Protein AF-A0A4U7D7W7-F1 (afdb_monomer_lite)

pLDDT: mean 90.46, std 11.44, range [44.28, 98.56]

Foldseek 3Di:
DPDQDWDALVVVCVVVVHDSVVSVVVQVVCVVVVQWDWDQDPPRGITIGGHPVNVLVVLLVVCVVPAPLVRLVVVLVVLVVVQVVLCVVQVHNALVVSVVVQVVVVVVPPPDDDPPDDVVSNVVNVVSVVVSVSSVSSSVVVVVVVVVVVVVVVVVVPDDD

Radius of gyration: 22.68 Å; chains: 1; bounding box: 60×37×59 Å

Structure (mmCIF, N/CA/C/O backbone):
data_AF-A0A4U7D7W7-F1
#
_entry.id   AF-A0A4U7D7W7-F1
#
loop_
_atom_site.group_PDB
_atom_site.id
_atom_site.type_symbol
_atom_site.label_atom_id
_atom_site.label_alt_id
_atom_site.label_comp_id
_atom_site.label_asym_id
_atom_site.label_entity_id
_atom_site.label_seq_id
_atom_site.pdbx_PDB_ins_code
_atom_site.Cartn_x
_atom_site.Cartn_y
_atom_site.Cartn_z
_atom_site.occupancy
_atom_site.B_iso_or_equiv
_atom_site.auth_seq_id
_atom_site.auth_comp_id
_atom_site.auth_asym_id
_atom_site.auth_atom_id
_atom_site.pdbx_PDB_model_num
ATOM 1 N N . SER A 1 1 ? 10.732 -2.188 6.206 1.00 44.28 1 SER A N 1
ATOM 2 C CA . SER A 1 1 ? 9.883 -1.529 5.197 1.00 44.28 1 SER A CA 1
ATOM 3 C C . SER A 1 1 ? 10.463 -1.786 3.823 1.00 44.28 1 SER A C 1
ATOM 5 O O . SER A 1 1 ? 11.626 -1.459 3.620 1.00 44.28 1 SER A O 1
ATOM 7 N N . HIS A 1 2 ? 9.714 -2.398 2.905 1.00 55.62 2 HIS A N 1
ATOM 8 C CA . HIS A 1 2 ? 10.127 -2.442 1.501 1.00 55.62 2 HIS A CA 1
ATOM 9 C C . HIS A 1 2 ? 9.885 -1.055 0.913 1.00 55.62 2 HIS A C 1
ATOM 11 O O . HIS A 1 2 ? 8.748 -0.672 0.654 1.00 55.62 2 HIS A O 1
ATOM 17 N N . THR A 1 3 ? 10.940 -0.255 0.796 1.00 58.56 3 THR A N 1
ATOM 18 C CA . THR A 1 3 ? 10.837 1.035 0.120 1.00 58.56 3 THR A CA 1
ATOM 19 C C . THR A 1 3 ? 10.814 0.757 -1.380 1.00 58.56 3 THR A C 1
ATOM 21 O O . THR A 1 3 ? 11.835 0.369 -1.945 1.00 58.56 3 THR A O 1
ATOM 24 N N . TYR A 1 4 ? 9.664 0.945 -2.035 1.00 84.12 4 TYR A N 1
ATOM 25 C CA . TYR A 1 4 ? 9.508 0.834 -3.495 1.00 84.12 4 TYR A CA 1
ATOM 26 C C . TYR A 1 4 ? 10.104 2.053 -4.222 1.00 84.12 4 TYR A C 1
ATOM 28 O O . TYR A 1 4 ? 9.483 2.665 -5.092 1.00 84.12 4 TYR A O 1
ATOM 36 N N . SER A 1 5 ? 11.317 2.443 -3.826 1.00 90.31 5 SER A N 1
ATOM 37 C CA . SER A 1 5 ? 12.059 3.521 -4.469 1.00 90.31 5 SER A CA 1
ATOM 38 C C . SER A 1 5 ? 12.432 3.118 -5.896 1.00 90.31 5 SER A C 1
ATOM 40 O O . SER A 1 5 ? 12.831 1.973 -6.111 1.00 90.31 5 SER A O 1
ATOM 42 N N . PRO A 1 6 ? 12.370 4.042 -6.871 1.00 94.75 6 PRO A N 1
ATOM 43 C CA . PRO A 1 6 ? 12.787 3.754 -8.237 1.00 94.75 6 PRO A CA 1
ATOM 44 C C . PRO A 1 6 ? 14.250 3.305 -8.325 1.0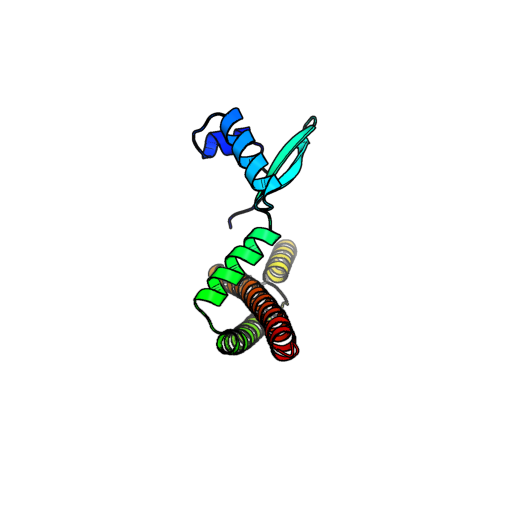0 94.75 6 PRO A C 1
ATOM 46 O O . PRO A 1 6 ? 15.151 4.003 -7.849 1.00 94.75 6 PRO A O 1
ATOM 49 N N . LEU A 1 7 ? 14.504 2.189 -9.004 1.00 95.19 7 LEU A N 1
ATOM 50 C CA . LEU A 1 7 ? 15.831 1.614 -9.244 1.00 95.19 7 LEU A CA 1
ATOM 51 C C . LEU A 1 7 ? 16.167 1.607 -10.737 1.00 95.19 7 LEU A C 1
ATOM 53 O O . LEU A 1 7 ? 15.276 1.553 -11.581 1.00 95.19 7 LEU A O 1
ATOM 57 N N . SER A 1 8 ? 17.453 1.652 -11.083 1.00 95.94 8 SER A N 1
ATOM 58 C CA . SER A 1 8 ? 17.872 1.434 -12.470 1.00 95.94 8 SER A CA 1
ATOM 59 C C . SER A 1 8 ? 17.739 -0.045 -12.848 1.00 95.94 8 SER A C 1
ATOM 61 O O . SER A 1 8 ? 17.760 -0.929 -11.987 1.00 95.94 8 SER A O 1
ATOM 63 N N . ALA A 1 9 ? 17.651 -0.325 -14.151 1.00 96.25 9 ALA A N 1
ATOM 64 C CA . ALA A 1 9 ? 17.668 -1.701 -14.645 1.00 96.25 9 ALA A CA 1
ATOM 65 C C . ALA A 1 9 ? 18.954 -2.444 -14.244 1.00 96.25 9 ALA A C 1
ATOM 67 O O . ALA A 1 9 ? 18.894 -3.641 -13.990 1.00 96.25 9 ALA A O 1
ATOM 68 N N . ASP A 1 10 ? 20.091 -1.747 -14.158 1.00 96.19 10 ASP A N 1
ATOM 69 C CA . ASP A 1 10 ? 21.375 -2.321 -13.747 1.00 96.19 10 ASP A CA 1
ATOM 70 C C . ASP A 1 10 ? 21.344 -2.770 -12.279 1.00 96.19 10 ASP A C 1
ATOM 72 O O . ASP A 1 10 ? 21.643 -3.923 -11.989 1.00 96.19 10 ASP A O 1
ATOM 76 N N . THR A 1 11 ? 20.846 -1.929 -11.364 1.00 95.81 11 THR A N 1
ATOM 77 C CA . THR A 1 11 ? 20.693 -2.312 -9.950 1.00 95.81 11 THR A CA 1
ATOM 78 C C . THR A 1 11 ? 19.733 -3.490 -9.775 1.00 95.81 11 THR A C 1
ATOM 80 O O . THR A 1 11 ? 19.984 -4.390 -8.976 1.00 95.81 11 THR A O 1
ATOM 83 N N . VAL A 1 12 ? 18.623 -3.512 -10.523 1.00 95.75 12 VAL A N 1
ATOM 84 C CA . VAL A 1 12 ? 17.694 -4.653 -10.500 1.00 95.75 12 VAL A CA 1
ATOM 85 C C . VAL A 1 12 ? 18.364 -5.912 -11.053 1.00 95.75 12 VAL A C 1
ATOM 87 O O . VAL A 1 12 ? 18.171 -6.992 -10.497 1.00 95.75 12 VAL A O 1
ATOM 90 N N . ALA A 1 13 ? 19.167 -5.787 -12.110 1.00 97.31 13 ALA A N 1
ATOM 91 C CA . ALA A 1 13 ? 19.890 -6.903 -12.707 1.00 97.31 13 ALA A CA 1
ATOM 92 C C . ALA A 1 13 ? 20.899 -7.523 -11.737 1.00 97.31 13 ALA A C 1
ATOM 94 O O . ALA A 1 13 ? 20.922 -8.746 -11.598 1.00 97.31 13 ALA A O 1
ATOM 95 N N . ASP A 1 14 ? 21.656 -6.690 -11.021 1.00 97.50 14 ASP A N 1
ATOM 96 C CA . ASP A 1 14 ? 22.606 -7.130 -9.999 1.00 97.50 14 ASP A CA 1
ATOM 97 C C . ASP A 1 14 ? 21.892 -7.899 -8.878 1.00 97.50 14 ASP A C 1
ATOM 99 O O . ASP A 1 14 ? 22.276 -9.024 -8.545 1.00 97.50 14 ASP A O 1
ATOM 103 N N . ASN A 1 15 ? 20.792 -7.344 -8.354 1.00 94.75 15 ASN A N 1
ATOM 104 C CA . ASN A 1 15 ? 19.985 -7.983 -7.310 1.00 94.75 15 ASN A CA 1
ATOM 105 C C . ASN A 1 15 ? 19.392 -9.323 -7.770 1.00 94.75 15 ASN A C 1
ATOM 107 O O . ASN A 1 15 ? 19.389 -10.299 -7.020 1.00 94.75 15 ASN A O 1
ATOM 111 N N . ALA A 1 16 ? 18.915 -9.382 -9.014 1.00 95.19 16 ALA A N 1
ATOM 112 C CA . ALA A 1 16 ? 18.337 -10.581 -9.613 1.00 95.19 16 ALA A CA 1
ATOM 113 C C . ALA A 1 16 ? 19.387 -11.545 -10.200 1.00 95.19 16 ALA A C 1
ATOM 115 O O . ALA A 1 16 ? 19.012 -12.570 -10.768 1.00 95.19 16 ALA A O 1
ATOM 116 N N . ARG A 1 17 ? 20.689 -11.233 -10.086 1.00 97.31 17 ARG A N 1
ATOM 117 C CA . ARG A 1 17 ? 21.807 -11.996 -10.672 1.00 97.31 17 ARG A CA 1
ATOM 118 C C . ARG A 1 17 ? 21.592 -12.323 -12.156 1.00 97.31 17 ARG A C 1
ATOM 120 O O . ARG A 1 17 ? 21.801 -13.453 -12.595 1.00 97.31 17 ARG A O 1
ATOM 127 N N . THR A 1 18 ? 21.168 -11.327 -12.930 1.00 97.56 18 THR A N 1
ATOM 128 C CA . THR A 1 18 ? 20.923 -11.441 -14.375 1.00 97.56 18 THR A CA 1
ATOM 129 C C . THR A 1 18 ? 21.639 -10.338 -15.153 1.00 97.56 18 THR A C 1
ATOM 131 O O . THR A 1 18 ? 22.209 -9.417 -14.580 1.00 97.56 18 THR A O 1
ATOM 134 N N . ALA A 1 19 ? 21.629 -10.419 -16.483 1.00 97.75 19 ALA A N 1
ATOM 135 C CA . ALA A 1 19 ? 22.217 -9.385 -17.328 1.00 97.75 19 ALA A CA 1
ATOM 136 C C . ALA A 1 19 ? 21.321 -8.126 -17.379 1.00 97.75 19 ALA A C 1
ATOM 138 O O . ALA A 1 19 ? 20.101 -8.262 -17.530 1.00 97.75 19 ALA A O 1
ATOM 139 N N . PRO A 1 20 ? 21.883 -6.898 -17.400 1.00 96.31 20 PRO A N 1
ATOM 140 C CA . PRO A 1 20 ? 21.099 -5.660 -17.485 1.00 96.31 20 PRO A CA 1
ATOM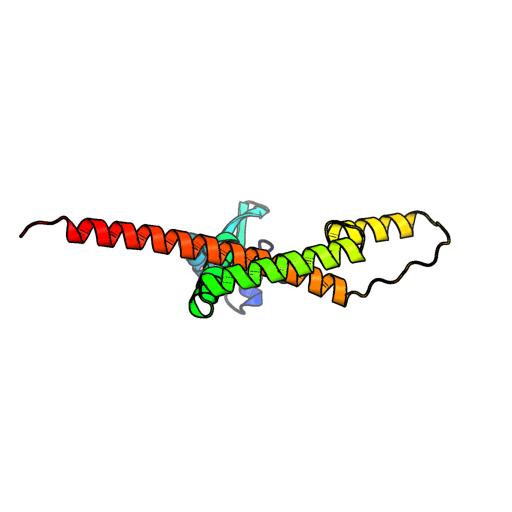 141 C C . PRO A 1 20 ? 20.142 -5.578 -18.677 1.00 96.31 20 PRO A C 1
ATOM 143 O O . PRO A 1 20 ? 19.053 -5.010 -18.586 1.00 96.31 20 PRO A O 1
ATOM 146 N N . LYS A 1 21 ? 20.519 -6.174 -19.814 1.00 97.31 21 LYS A N 1
ATOM 147 C CA . LYS A 1 21 ? 19.646 -6.270 -20.993 1.00 97.31 21 LYS A CA 1
ATOM 148 C C . LYS A 1 21 ? 18.399 -7.114 -20.707 1.00 97.31 21 LYS A C 1
ATOM 150 O O . LYS A 1 21 ? 17.306 -6.734 -21.118 1.00 97.31 21 LYS A O 1
ATOM 155 N N . THR A 1 22 ? 18.564 -8.228 -19.997 1.00 98.00 22 THR A N 1
ATOM 156 C CA . THR A 1 22 ? 17.471 -9.124 -19.604 1.00 98.00 22 THR A CA 1
ATOM 157 C C . THR A 1 22 ? 16.557 -8.441 -18.595 1.00 98.00 22 THR A C 1
ATOM 159 O O . THR A 1 22 ? 15.351 -8.393 -18.821 1.00 98.00 22 THR A O 1
ATOM 162 N N . ALA A 1 23 ? 17.119 -7.824 -17.550 1.00 97.69 23 ALA A N 1
ATOM 163 C CA . ALA A 1 23 ? 16.338 -7.070 -16.570 1.00 97.69 23 ALA A CA 1
ATOM 164 C C . ALA A 1 23 ? 15.507 -5.964 -17.234 1.00 97.69 23 ALA A C 1
ATOM 166 O O . ALA A 1 23 ? 14.303 -5.896 -17.020 1.00 97.69 23 ALA A O 1
ATOM 167 N N . ARG A 1 24 ? 16.114 -5.152 -18.112 1.00 97.00 24 ARG A N 1
ATOM 168 C CA . ARG A 1 24 ? 15.408 -4.084 -18.840 1.00 97.00 24 ARG A CA 1
ATOM 169 C C . ARG A 1 24 ? 14.259 -4.615 -19.695 1.00 97.00 24 ARG A C 1
ATOM 171 O O . ARG A 1 24 ? 13.200 -4.002 -19.710 1.00 97.00 24 ARG A O 1
ATOM 178 N N . LYS A 1 25 ? 14.448 -5.753 -20.376 1.00 98.19 25 LYS A N 1
ATOM 179 C CA . LYS A 1 25 ? 13.378 -6.393 -21.156 1.00 98.19 25 LYS A CA 1
ATOM 180 C C . LYS A 1 25 ? 12.179 -6.730 -20.263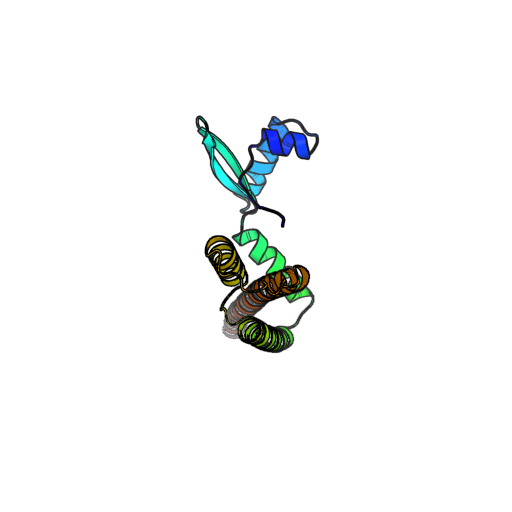 1.00 98.19 25 LYS A C 1
ATOM 182 O O . LYS A 1 25 ? 11.071 -6.326 -20.581 1.00 98.19 25 LYS A O 1
ATOM 187 N N . HIS A 1 26 ? 12.407 -7.426 -19.149 1.00 98.31 26 HIS A N 1
ATOM 188 C CA . HIS A 1 26 ? 11.328 -7.817 -18.236 1.00 98.31 26 HIS A CA 1
ATOM 189 C C . HIS A 1 26 ? 10.676 -6.621 -17.543 1.00 98.31 26 HIS A C 1
ATOM 191 O O . HIS A 1 26 ? 9.459 -6.576 -17.431 1.00 98.31 26 HIS A O 1
ATOM 197 N N . LEU A 1 27 ? 11.467 -5.638 -17.115 1.00 97.81 27 LEU A N 1
ATOM 198 C CA . LEU A 1 27 ? 10.954 -4.423 -16.490 1.00 97.81 27 LEU A CA 1
ATOM 199 C C . LEU A 1 27 ? 10.099 -3.589 -17.451 1.00 97.81 27 LEU A C 1
ATOM 201 O O . LEU A 1 27 ? 9.114 -3.013 -17.011 1.00 97.81 27 LEU A O 1
ATOM 205 N N . SER A 1 28 ? 10.446 -3.547 -18.744 1.00 97.00 28 SER A N 1
ATOM 206 C CA . SER A 1 28 ? 9.605 -2.915 -19.768 1.00 97.00 28 SER A CA 1
ATOM 207 C C . SER A 1 28 ? 8.274 -3.643 -19.906 1.00 97.00 28 SER A C 1
ATOM 209 O O . SER A 1 28 ? 7.242 -2.998 -19.846 1.00 97.00 28 SER A O 1
ATOM 211 N N . THR A 1 29 ? 8.286 -4.976 -20.006 1.00 98.19 29 THR A N 1
ATOM 212 C CA . THR A 1 29 ? 7.050 -5.770 -20.087 1.00 98.19 29 THR A CA 1
ATOM 213 C C . THR A 1 29 ? 6.162 -5.562 -18.861 1.00 98.19 29 THR A C 1
ATOM 215 O O . THR A 1 29 ? 4.981 -5.285 -19.007 1.00 98.19 29 THR A O 1
ATOM 218 N N . LEU A 1 30 ? 6.735 -5.595 -17.654 1.00 97.69 30 LEU A N 1
ATOM 219 C CA . LEU A 1 30 ? 5.991 -5.313 -16.424 1.00 97.69 30 LEU A CA 1
ATOM 220 C C . LEU A 1 30 ? 5.452 -3.879 -16.375 1.00 97.69 30 LEU A C 1
ATOM 222 O O . LEU A 1 30 ? 4.440 -3.637 -15.726 1.00 97.69 30 LEU A O 1
ATOM 226 N N . ALA A 1 31 ? 6.133 -2.925 -17.013 1.00 97.81 31 ALA A N 1
ATOM 227 C CA . ALA A 1 31 ? 5.644 -1.558 -17.106 1.00 97.81 31 ALA A CA 1
ATOM 228 C C . ALA A 1 31 ? 4.490 -1.427 -18.103 1.00 97.81 31 ALA A C 1
ATOM 230 O O . ALA A 1 31 ? 3.498 -0.774 -17.795 1.00 97.81 31 ALA A O 1
ATOM 231 N N . ASP A 1 32 ? 4.591 -2.101 -19.248 1.00 97.75 32 ASP A N 1
ATOM 232 C CA . ASP A 1 32 ? 3.525 -2.171 -20.249 1.00 97.75 32 ASP A CA 1
ATOM 233 C C . ASP A 1 32 ? 2.260 -2.837 -19.674 1.00 97.75 32 ASP A C 1
ATOM 235 O O . ASP A 1 32 ? 1.143 -2.438 -19.990 1.00 97.75 32 ASP A O 1
ATOM 239 N N . GLU A 1 33 ? 2.434 -3.819 -18.786 1.00 97.38 33 GLU A N 1
ATOM 240 C CA . GLU A 1 33 ? 1.359 -4.510 -18.063 1.00 97.38 33 GLU A CA 1
ATOM 241 C C . GLU A 1 33 ? 0.864 -3.752 -16.810 1.00 97.38 33 GLU A C 1
ATOM 243 O O . GLU A 1 33 ? -0.079 -4.193 -16.158 1.00 97.38 33 GLU A O 1
ATOM 248 N N . GLY A 1 34 ? 1.479 -2.621 -16.445 1.00 97.06 34 GLY A N 1
ATOM 249 C CA . GLY A 1 34 ? 1.061 -1.782 -15.311 1.00 97.06 34 GLY A CA 1
ATOM 250 C C . GLY A 1 34 ? 1.556 -2.222 -13.923 1.00 97.06 34 GLY A C 1
ATOM 251 O O . GLY A 1 34 ? 1.307 -1.532 -12.933 1.00 97.06 34 GLY A O 1
ATOM 252 N N . PHE A 1 35 ? 2.317 -3.315 -13.817 1.00 96.88 35 PHE A N 1
ATOM 253 C CA . PHE A 1 35 ? 2.928 -3.781 -12.559 1.00 96.88 35 PHE A CA 1
ATOM 254 C C . PHE A 1 35 ? 4.114 -2.918 -12.104 1.00 96.88 35 PHE A C 1
ATOM 256 O O . PHE A 1 35 ? 4.506 -2.923 -10.929 1.00 96.88 35 PHE A O 1
ATOM 263 N N . VAL A 1 36 ? 4.723 -2.183 -13.033 1.00 97.44 36 VAL A N 1
ATOM 264 C CA . VAL A 1 36 ? 5.884 -1.322 -12.799 1.00 97.44 36 VAL A CA 1
ATOM 265 C C . VAL A 1 36 ? 5.622 0.069 -13.365 1.00 97.44 36 VAL A C 1
ATOM 267 O O . VAL A 1 36 ? 5.179 0.232 -14.490 1.00 97.44 36 VAL A O 1
ATOM 270 N N . GLU A 1 37 ? 5.956 1.100 -12.602 1.00 96.94 37 GLU A N 1
ATOM 271 C CA . GLU A 1 37 ? 5.990 2.468 -13.107 1.00 96.94 37 GLU A CA 1
ATOM 272 C C . GLU A 1 37 ? 7.409 2.843 -13.517 1.00 96.94 37 GLU A C 1
ATOM 274 O O . GLU A 1 37 ? 8.393 2.457 -12.868 1.00 96.94 37 GLU A O 1
ATOM 279 N N . THR A 1 38 ? 7.509 3.655 -14.567 1.00 96.75 38 THR A N 1
ATOM 280 C CA . THR A 1 38 ? 8.779 4.215 -15.022 1.00 96.75 38 THR A CA 1
ATOM 281 C C . THR A 1 38 ? 8.881 5.692 -14.675 1.00 96.75 38 THR A C 1
ATOM 283 O O . THR A 1 38 ? 7.918 6.448 -14.783 1.00 96.75 38 THR A O 1
ATOM 286 N N . THR A 1 39 ? 10.068 6.119 -14.256 1.00 95.38 39 THR A N 1
ATOM 287 C CA . THR A 1 39 ? 10.387 7.535 -14.062 1.00 95.38 39 THR A CA 1
ATOM 288 C C . THR A 1 39 ? 11.718 7.884 -14.725 1.00 95.38 39 THR A C 1
ATOM 290 O O . THR A 1 39 ? 12.602 7.024 -14.832 1.00 95.38 39 THR A O 1
ATOM 293 N N . PRO A 1 40 ? 11.901 9.136 -15.182 1.00 93.94 40 PRO A N 1
ATOM 294 C CA . PRO A 1 40 ? 13.195 9.595 -15.664 1.00 93.94 40 PRO A CA 1
ATOM 295 C C . PRO A 1 40 ? 14.239 9.553 -14.543 1.00 93.94 40 PRO A C 1
ATOM 297 O O . PRO A 1 40 ? 14.005 10.006 -13.423 1.00 93.94 40 PRO A O 1
ATOM 300 N N . GLY A 1 41 ? 15.401 9.002 -14.858 1.00 88.75 41 GLY A N 1
ATOM 301 C CA . GLY A 1 41 ? 16.603 8.991 -14.042 1.00 88.75 41 GLY A CA 1
ATOM 302 C C . GLY A 1 41 ? 17.659 9.957 -14.567 1.00 88.75 41 GLY A C 1
ATOM 303 O O . GLY A 1 41 ? 17.442 10.730 -15.502 1.00 88.75 41 GLY A O 1
ATOM 304 N N . GLU A 1 42 ? 18.843 9.891 -13.962 1.00 87.12 42 GLU A N 1
ATOM 305 C CA . GLU A 1 42 ? 19.981 10.712 -14.367 1.00 87.12 42 GLU A CA 1
ATOM 306 C C . GLU A 1 42 ? 20.348 10.462 -15.833 1.00 87.12 42 GLU A C 1
ATOM 308 O O . GLU A 1 42 ? 20.293 9.326 -16.317 1.00 87.12 42 GLU A O 1
ATOM 313 N N . HIS A 1 43 ? 20.723 11.533 -16.537 1.00 87.19 43 HIS A N 1
ATOM 314 C CA . HIS A 1 43 ? 21.151 11.498 -17.939 1.00 87.19 43 HIS A CA 1
ATOM 315 C C . HIS A 1 43 ? 20.139 10.837 -18.900 1.00 87.19 43 HIS A C 1
ATOM 317 O O . HIS A 1 43 ? 20.526 10.288 -19.928 1.00 87.19 43 HIS A O 1
ATOM 323 N N . GLY A 1 44 ? 18.840 10.871 -18.573 1.00 84.69 44 GLY A N 1
ATOM 324 C CA . GLY A 1 44 ? 17.781 10.289 -19.406 1.00 84.69 44 GLY A CA 1
ATOM 325 C C . GLY A 1 44 ? 17.637 8.769 -19.279 1.00 84.69 44 GLY A C 1
ATOM 326 O O . GLY A 1 44 ? 16.922 8.157 -20.069 1.00 84.69 44 GLY A O 1
ATOM 327 N N . SER A 1 45 ? 18.298 8.147 -18.297 1.00 90.75 45 SER A N 1
ATOM 328 C CA . SER A 1 45 ? 18.083 6.732 -17.976 1.00 90.75 45 SER A CA 1
ATOM 329 C C . SER A 1 45 ? 16.662 6.488 -17.452 1.00 90.75 45 SER A C 1
ATOM 331 O O . SER A 1 45 ? 16.042 7.380 -16.888 1.00 90.75 45 SER A O 1
ATOM 333 N N . THR A 1 46 ? 16.122 5.280 -17.610 1.00 96.00 46 THR A N 1
ATOM 334 C CA . THR A 1 46 ? 14.822 4.907 -17.025 1.00 96.00 46 THR A CA 1
ATOM 335 C C . THR A 1 46 ? 15.028 4.266 -15.658 1.00 96.00 46 THR A C 1
ATOM 337 O O . THR A 1 46 ? 15.829 3.334 -15.524 1.00 96.00 46 THR A O 1
ATOM 340 N N . ARG A 1 47 ? 14.282 4.730 -14.653 1.00 96.56 47 ARG A N 1
ATOM 341 C CA . ARG A 1 47 ? 14.151 4.066 -13.354 1.00 96.56 47 ARG A CA 1
ATOM 342 C C . ARG A 1 47 ? 12.800 3.374 -13.265 1.00 96.56 47 ARG A C 1
ATOM 344 O O . ARG A 1 47 ? 11.822 3.843 -13.834 1.00 96.56 47 ARG A O 1
ATOM 351 N N . TYR A 1 48 ? 12.767 2.276 -12.532 1.00 96.38 48 TYR A N 1
ATOM 352 C CA . TYR A 1 48 ? 11.626 1.387 -12.402 1.00 96.38 48 TYR A CA 1
ATOM 353 C C . TYR A 1 48 ? 11.271 1.250 -10.929 1.00 96.38 48 TYR A C 1
ATOM 355 O O . TYR A 1 48 ? 12.156 1.030 -10.097 1.00 96.38 48 TYR A O 1
ATOM 363 N N . ARG A 1 49 ? 9.988 1.349 -10.597 1.00 95.94 49 ARG A N 1
ATOM 364 C CA . ARG A 1 49 ? 9.462 0.982 -9.276 1.00 95.94 49 ARG A CA 1
ATOM 365 C C . ARG A 1 49 ? 8.222 0.119 -9.430 1.00 95.94 49 ARG A C 1
ATOM 367 O O . ARG A 1 49 ? 7.518 0.240 -10.423 1.00 95.94 49 ARG A O 1
ATOM 374 N N . ARG A 1 50 ? 7.932 -0.719 -8.436 1.00 96.00 50 ARG A N 1
ATOM 375 C CA . ARG A 1 50 ? 6.644 -1.421 -8.359 1.00 96.00 50 ARG A CA 1
ATOM 376 C C . ARG A 1 50 ? 5.517 -0.380 -8.358 1.00 96.00 50 ARG A C 1
ATOM 378 O O . ARG A 1 50 ? 5.625 0.610 -7.631 1.00 96.00 50 ARG A O 1
ATOM 385 N N . SER A 1 51 ? 4.492 -0.592 -9.176 1.00 95.88 51 SER A N 1
ATOM 386 C CA . SER A 1 51 ? 3.323 0.285 -9.229 1.00 95.88 51 SER A CA 1
ATOM 387 C C . SER A 1 51 ? 2.560 0.206 -7.898 1.00 95.88 51 SER A C 1
ATOM 389 O O . SER A 1 51 ? 2.184 -0.896 -7.483 1.00 95.88 51 SER A O 1
ATOM 391 N N . PRO A 1 52 ? 2.343 1.334 -7.193 1.00 93.56 52 PRO A N 1
ATOM 392 C CA . PRO A 1 52 ? 1.516 1.349 -5.991 1.00 93.56 52 PRO A CA 1
ATOM 393 C C . PRO A 1 52 ? 0.078 0.915 -6.279 1.00 93.56 52 PRO A C 1
ATOM 395 O O . PRO A 1 52 ? -0.511 0.215 -5.463 1.00 93.56 52 PRO A O 1
ATOM 398 N N . GLU A 1 53 ? -0.462 1.290 -7.440 1.00 95.00 53 GLU A N 1
ATOM 399 C CA . GLU A 1 53 ? -1.805 0.899 -7.872 1.00 95.00 53 GLU A CA 1
ATOM 400 C C . GLU A 1 53 ? -1.904 -0.619 -8.049 1.00 95.00 53 GLU A C 1
ATOM 402 O O . GLU A 1 53 ? -2.767 -1.253 -7.448 1.00 95.00 53 GLU A O 1
ATOM 407 N N . SER A 1 54 ? -0.958 -1.217 -8.777 1.00 95.31 54 SER A N 1
ATOM 408 C CA . SER A 1 54 ? -0.898 -2.670 -8.962 1.00 95.31 54 SER A CA 1
ATOM 409 C C . SER A 1 54 ? -0.790 -3.416 -7.630 1.00 95.31 54 SER A C 1
ATOM 411 O O . SER A 1 54 ? -1.504 -4.391 -7.425 1.00 95.31 54 SER A O 1
ATOM 413 N N . LEU A 1 55 ? 0.036 -2.938 -6.692 1.00 93.69 55 LEU A N 1
ATOM 414 C CA . LEU A 1 55 ? 0.145 -3.546 -5.362 1.00 93.69 55 LEU A CA 1
ATOM 415 C C . LEU A 1 55 ? -1.165 -3.493 -4.576 1.00 93.69 55 LEU A C 1
ATOM 417 O O . LEU A 1 55 ? -1.481 -4.438 -3.858 1.00 93.69 55 LEU A O 1
ATOM 421 N N . VAL A 1 56 ? -1.900 -2.382 -4.667 1.00 95.56 56 VAL A N 1
ATOM 422 C CA . VAL A 1 56 ? -3.203 -2.250 -4.008 1.00 95.56 56 VAL A CA 1
ATOM 423 C C . VAL A 1 56 ? -4.203 -3.226 -4.610 1.00 95.56 56 VAL A C 1
ATOM 425 O O . VAL A 1 56 ? -4.891 -3.894 -3.846 1.00 95.56 56 VAL A O 1
ATOM 428 N N . MET A 1 57 ? -4.239 -3.356 -5.938 1.00 95.94 57 MET A N 1
ATOM 429 C CA . MET A 1 57 ? -5.112 -4.315 -6.617 1.00 95.94 57 MET A CA 1
ATOM 430 C C . MET A 1 57 ? -4.768 -5.761 -6.239 1.00 95.94 57 MET A C 1
ATOM 432 O O . MET A 1 57 ? -5.647 -6.491 -5.800 1.00 95.94 57 MET A O 1
ATOM 436 N N . GLU A 1 58 ? -3.490 -6.152 -6.309 1.00 95.81 58 GLU A N 1
ATOM 437 C CA . GLU A 1 58 ? -3.030 -7.496 -5.923 1.00 95.81 58 GLU A CA 1
ATOM 438 C C . GLU A 1 58 ? -3.413 -7.838 -4.475 1.00 95.81 58 GLU A C 1
ATOM 440 O O . GLU A 1 58 ? -3.932 -8.917 -4.204 1.00 95.81 58 GLU A O 1
ATOM 445 N N . GLN A 1 59 ? -3.180 -6.914 -3.536 1.00 96.62 59 GLN A N 1
ATOM 446 C CA . GLN A 1 59 ? -3.529 -7.118 -2.128 1.00 96.62 59 GLN A CA 1
ATOM 447 C C . GLN A 1 59 ? -5.039 -7.142 -1.892 1.00 96.62 59 GLN A C 1
ATOM 449 O O . GLN A 1 59 ? -5.512 -7.913 -1.064 1.00 96.62 59 GLN A O 1
ATOM 454 N N . ALA A 1 60 ? -5.803 -6.304 -2.590 1.00 97.06 60 ALA A N 1
ATOM 455 C CA . ALA A 1 60 ? -7.253 -6.301 -2.478 1.00 97.06 60 ALA A CA 1
ATOM 456 C C . ALA A 1 60 ? -7.860 -7.617 -2.975 1.00 97.06 60 ALA A C 1
ATOM 458 O O . ALA A 1 60 ? -8.714 -8.174 -2.289 1.00 97.06 60 ALA A O 1
ATOM 459 N N . SER A 1 61 ? -7.388 -8.131 -4.113 1.00 96.00 61 SER A N 1
ATOM 460 C CA . SER A 1 61 ? -7.803 -9.433 -4.640 1.00 96.00 61 SER A CA 1
ATOM 461 C C . SER A 1 61 ? -7.467 -10.569 -3.671 1.00 96.00 61 SER A C 1
ATOM 463 O O . SER A 1 61 ? -8.361 -11.330 -3.320 1.00 96.00 61 SER A O 1
ATOM 465 N N . ASP A 1 62 ? -6.237 -10.627 -3.149 1.00 97.62 62 ASP A N 1
ATOM 466 C CA . ASP A 1 62 ? -5.831 -11.628 -2.145 1.00 97.62 62 ASP A CA 1
ATOM 467 C C . ASP A 1 62 ? -6.710 -11.574 -0.880 1.00 97.62 62 ASP A C 1
ATOM 469 O O . ASP A 1 62 ? -7.126 -12.600 -0.345 1.00 97.62 62 ASP A O 1
ATOM 473 N N . ILE A 1 63 ? -7.073 -10.373 -0.420 1.00 97.94 63 ILE A N 1
ATOM 474 C CA . ILE A 1 63 ? -7.997 -10.207 0.707 1.00 97.94 63 ILE A CA 1
ATOM 475 C C . ILE A 1 63 ? -9.390 -10.761 0.371 1.00 97.94 63 ILE A C 1
ATOM 477 O O . ILE A 1 63 ? -9.954 -11.496 1.180 1.00 97.94 63 ILE A O 1
ATOM 481 N N . LEU A 1 64 ? -9.947 -10.418 -0.793 1.00 96.94 64 LEU A N 1
ATOM 482 C CA . LEU A 1 64 ? -11.292 -10.838 -1.208 1.00 96.94 64 LEU A CA 1
ATOM 483 C C . LEU A 1 64 ? -11.392 -12.349 -1.469 1.00 96.94 64 LEU A C 1
ATOM 485 O O . LEU A 1 64 ? -12.462 -12.927 -1.291 1.00 96.94 64 LEU A O 1
ATOM 489 N N . GLU A 1 65 ? -10.287 -13.009 -1.822 1.00 97.56 65 GLU A N 1
ATOM 490 C CA . GLU A 1 65 ? -10.223 -14.472 -1.944 1.00 97.56 65 GLU A CA 1
ATOM 491 C C . GLU A 1 65 ? -10.421 -15.194 -0.600 1.00 97.56 65 GLU A C 1
ATOM 493 O O . GLU A 1 65 ? -10.918 -16.322 -0.565 1.00 97.56 65 GLU A O 1
ATOM 498 N N . HIS A 1 66 ? -10.057 -14.552 0.513 1.00 97.19 66 HIS A N 1
ATOM 499 C CA . HIS A 1 66 ? -10.030 -15.175 1.840 1.00 97.19 66 HIS A CA 1
ATOM 500 C C . HIS A 1 66 ? -11.037 -14.579 2.830 1.00 97.19 66 HIS A C 1
ATOM 502 O O . HIS A 1 66 ? -11.276 -15.168 3.886 1.00 97.19 66 HIS A O 1
ATOM 508 N N . VAL A 1 67 ? -11.601 -13.406 2.532 1.00 96.81 67 VAL A N 1
ATOM 509 C CA . VAL A 1 67 ? -12.434 -12.630 3.454 1.00 96.81 67 VAL A CA 1
ATOM 510 C C . VAL A 1 67 ? -13.664 -12.101 2.731 1.00 96.81 67 VAL A C 1
ATOM 512 O O . VAL A 1 67 ? -13.560 -11.388 1.737 1.00 96.81 67 VAL A O 1
ATOM 515 N N . SER A 1 68 ? -14.843 -12.402 3.274 1.00 95.81 68 SER A N 1
ATOM 516 C CA . SER A 1 68 ? -16.103 -11.879 2.735 1.00 95.81 68 SER A CA 1
ATOM 517 C C . SER A 1 68 ? -16.251 -10.368 2.954 1.00 95.81 68 SER A C 1
ATOM 519 O O . SER A 1 68 ? -15.703 -9.804 3.902 1.00 95.81 68 SER A O 1
ATOM 521 N N . THR A 1 69 ? -17.060 -9.712 2.122 1.00 95.38 69 THR A N 1
ATOM 522 C CA . THR A 1 69 ? -17.366 -8.277 2.240 1.00 95.38 69 THR A CA 1
ATOM 523 C C . THR A 1 69 ? -17.934 -7.905 3.616 1.00 95.38 69 THR A C 1
ATOM 525 O O . THR A 1 69 ? -17.501 -6.918 4.209 1.00 95.38 69 THR A O 1
ATOM 528 N N . ASP A 1 70 ? -18.843 -8.714 4.170 1.00 95.56 70 ASP A N 1
ATOM 529 C CA . ASP A 1 70 ? -19.428 -8.473 5.498 1.00 95.56 70 ASP A CA 1
ATOM 530 C C . ASP A 1 70 ? -18.374 -8.566 6.612 1.00 95.56 70 ASP A C 1
ATOM 532 O O . ASP A 1 70 ? -18.327 -7.736 7.525 1.00 95.56 70 ASP A O 1
ATOM 536 N N . GLU A 1 71 ? -17.476 -9.547 6.514 1.00 97.19 71 GLU A N 1
ATOM 537 C CA . GLU A 1 71 ? -16.364 -9.702 7.450 1.00 97.19 71 GLU A CA 1
ATOM 538 C C . GLU A 1 71 ? -15.350 -8.555 7.327 1.00 97.19 71 GLU A C 1
ATOM 540 O O . GLU A 1 71 ? -14.827 -8.083 8.342 1.00 97.19 71 GLU A O 1
ATOM 545 N N . LEU A 1 72 ? -15.108 -8.048 6.112 1.00 97.44 72 LEU A N 1
A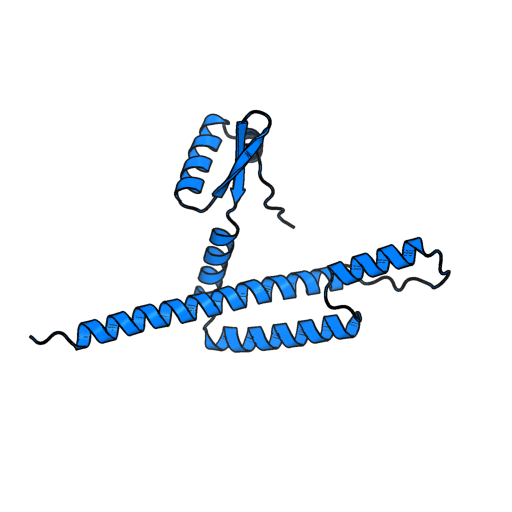TOM 546 C CA . LEU A 1 72 ? -14.290 -6.855 5.900 1.00 97.44 72 LEU A CA 1
ATOM 547 C C . LEU A 1 72 ? -14.888 -5.631 6.581 1.00 97.44 72 LEU A C 1
ATOM 549 O O . LEU A 1 72 ? -14.153 -4.902 7.245 1.00 97.44 72 LEU A O 1
ATOM 553 N N . VAL A 1 73 ? -16.200 -5.412 6.464 1.00 98.38 73 VAL A N 1
ATOM 554 C CA . VAL A 1 73 ? -16.876 -4.296 7.139 1.00 98.38 73 VAL A CA 1
ATOM 555 C C . VAL A 1 73 ? -16.664 -4.378 8.649 1.00 98.38 73 VAL A C 1
ATOM 557 O O . VAL A 1 73 ? -16.262 -3.381 9.252 1.00 98.38 73 VAL A O 1
ATOM 560 N N . ALA A 1 74 ? -16.867 -5.552 9.252 1.00 98.12 74 ALA A N 1
ATOM 561 C CA . ALA A 1 74 ? -16.658 -5.749 10.686 1.00 98.12 74 ALA A CA 1
ATOM 562 C C . ALA A 1 74 ? -15.203 -5.463 11.102 1.00 98.12 74 ALA A C 1
ATOM 564 O O . ALA A 1 74 ? -14.963 -4.650 11.997 1.00 98.12 74 ALA A O 1
ATOM 565 N N . ARG A 1 75 ? -14.224 -6.049 10.400 1.00 97.75 75 ARG A N 1
ATOM 566 C CA . ARG A 1 75 ? -12.791 -5.849 10.680 1.00 97.75 75 ARG A CA 1
ATOM 567 C C . ARG A 1 75 ? -12.342 -4.404 10.474 1.00 97.75 75 ARG A C 1
ATOM 569 O O . ARG A 1 75 ? -11.492 -3.912 11.208 1.00 97.75 75 ARG A O 1
ATOM 576 N N . ILE A 1 76 ? -12.898 -3.699 9.490 1.00 98.56 76 ILE A N 1
ATOM 577 C CA . ILE A 1 76 ? -12.617 -2.275 9.264 1.00 98.56 76 ILE A CA 1
ATOM 578 C C . ILE A 1 76 ? -13.054 -1.433 10.462 1.00 98.56 76 ILE A C 1
ATOM 580 O O . ILE A 1 76 ? -12.323 -0.516 10.837 1.00 98.56 76 ILE A O 1
ATOM 584 N N . GLN A 1 77 ? -14.213 -1.721 11.062 1.00 98.56 77 GLN A N 1
ATOM 585 C CA . GLN A 1 77 ? -14.650 -0.993 12.257 1.00 98.56 77 GLN A CA 1
ATOM 586 C C . GLN A 1 77 ? -13.745 -1.289 13.453 1.00 98.56 77 GLN A C 1
ATOM 588 O O . GLN A 1 77 ? -13.268 -0.350 14.082 1.00 98.56 77 GLN A O 1
ATOM 593 N N . GLU A 1 78 ? -13.407 -2.557 13.686 1.00 98.38 78 GLU A N 1
ATOM 594 C CA . GLU A 1 78 ? -12.466 -2.948 14.742 1.00 98.38 78 GLU A CA 1
ATOM 595 C C . GLU A 1 78 ? -11.110 -2.235 14.586 1.00 98.38 78 GLU A C 1
ATOM 597 O O . GLU A 1 78 ? -10.593 -1.631 15.524 1.00 98.38 78 GLU A O 1
ATOM 602 N N . MET A 1 79 ? -10.550 -2.220 13.371 1.00 98.44 79 MET A N 1
ATOM 603 C CA . MET A 1 79 ? -9.288 -1.529 13.104 1.00 98.44 79 MET A CA 1
ATOM 604 C C . MET A 1 79 ? -9.387 -0.014 13.325 1.00 98.44 79 MET A C 1
ATOM 606 O O . MET A 1 79 ? -8.413 0.603 13.752 1.00 98.44 79 MET A O 1
ATOM 610 N N . ARG A 1 80 ? -10.537 0.612 13.042 1.00 98.31 80 ARG A N 1
ATOM 611 C CA . ARG A 1 80 ? -10.756 2.041 13.327 1.00 98.31 80 ARG A CA 1
ATOM 612 C C . ARG A 1 80 ? -10.781 2.316 14.827 1.00 98.31 80 ARG A C 1
ATOM 614 O O . ARG A 1 80 ? -10.154 3.281 15.252 1.00 98.31 80 ARG A O 1
ATOM 621 N N . GLU A 1 81 ? -11.442 1.469 15.609 1.00 98.25 81 GLU A N 1
ATOM 622 C CA . GLU A 1 81 ? -11.474 1.580 17.071 1.00 98.25 81 GLU A CA 1
ATOM 623 C C . GLU A 1 81 ? -10.068 1.447 17.668 1.00 98.25 81 GLU A C 1
ATOM 625 O O . GLU A 1 81 ? -9.639 2.322 18.420 1.00 98.25 81 GLU A O 1
ATOM 630 N N . GLN A 1 82 ? -9.304 0.436 17.239 1.00 97.56 82 GLN A N 1
ATOM 631 C CA . GLN A 1 82 ? -7.906 0.260 17.651 1.00 97.56 82 GLN A CA 1
ATOM 632 C C . GLN A 1 82 ? -7.032 1.473 17.273 1.00 97.56 82 GLN A C 1
ATOM 634 O O . GLN A 1 82 ? -6.149 1.872 18.030 1.00 97.56 82 GLN A O 1
ATOM 639 N N . LEU A 1 83 ? -7.275 2.112 16.119 1.00 96.94 83 LEU A N 1
ATOM 640 C CA . LEU A 1 83 ? -6.556 3.338 15.753 1.00 96.94 83 LEU A CA 1
ATOM 641 C C . LEU A 1 83 ? -6.908 4.511 16.663 1.00 96.94 83 LEU A C 1
ATOM 643 O O . LEU A 1 83 ? -6.012 5.275 17.021 1.00 96.94 83 LEU A O 1
ATOM 647 N N . THR A 1 84 ? -8.181 4.669 17.021 1.00 96.81 84 THR A N 1
ATOM 648 C CA . THR A 1 84 ? -8.615 5.699 17.969 1.00 96.81 84 THR A CA 1
ATOM 649 C C . THR A 1 84 ? -8.009 5.470 19.353 1.00 96.81 84 THR A C 1
ATOM 651 O O . THR A 1 84 ? -7.605 6.437 20.001 1.00 96.81 84 THR A O 1
ATOM 654 N N . GLU A 1 85 ? -7.870 4.217 19.786 1.00 95.38 85 GLU A N 1
ATOM 655 C CA . GLU A 1 85 ? -7.167 3.867 21.022 1.00 95.38 85 GLU A CA 1
ATOM 656 C C . GLU A 1 85 ? -5.697 4.302 20.971 1.00 95.38 85 GLU A C 1
ATOM 658 O O . GLU A 1 85 ? -5.271 5.059 21.841 1.00 95.38 85 GLU A O 1
ATOM 663 N N . CYS A 1 86 ? -4.951 3.955 19.912 1.00 93.56 86 CYS A N 1
ATOM 664 C CA . CYS A 1 86 ? -3.565 4.413 19.747 1.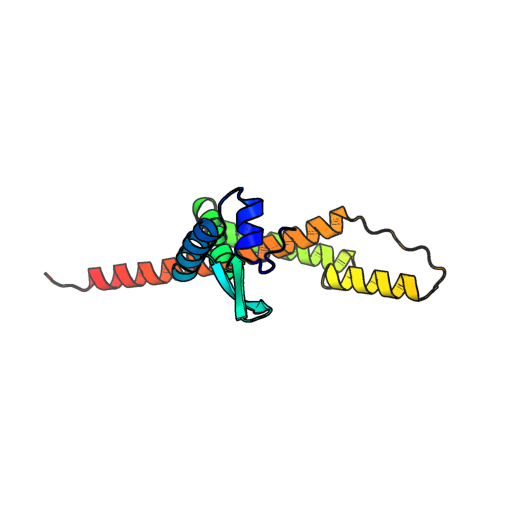00 93.56 86 CYS A CA 1
ATOM 665 C C . CYS A 1 86 ? -3.454 5.948 19.725 1.00 93.56 86 CYS A C 1
ATOM 667 O O . CYS A 1 86 ? -2.561 6.522 20.344 1.00 93.56 86 CYS A O 1
ATOM 669 N N . GLN A 1 87 ? -4.357 6.635 19.020 1.00 94.69 87 GLN A N 1
ATOM 670 C CA . GLN A 1 87 ? -4.362 8.102 18.972 1.00 94.69 87 GLN A CA 1
ATOM 671 C C . GLN A 1 87 ? -4.600 8.724 20.351 1.00 94.69 87 GLN A C 1
ATOM 673 O O . GLN A 1 87 ? -3.974 9.727 20.692 1.00 94.69 87 GLN A O 1
ATOM 678 N N . THR A 1 88 ? -5.486 8.120 21.144 1.00 94.75 88 THR A N 1
ATOM 679 C CA . THR A 1 88 ? -5.795 8.562 22.508 1.00 94.75 88 THR A CA 1
ATOM 680 C C . THR A 1 88 ? -4.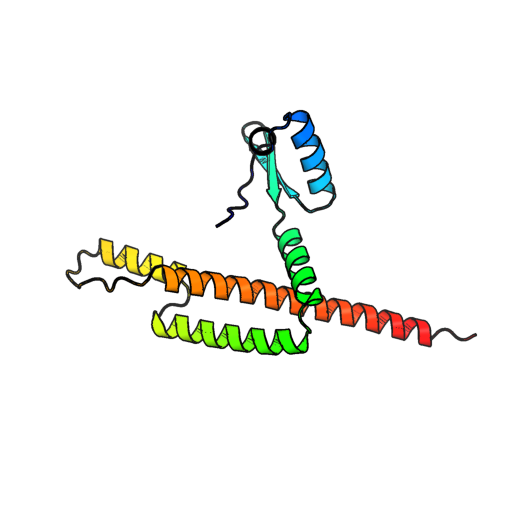627 8.293 23.452 1.00 94.75 88 THR A C 1
ATOM 682 O O . THR A 1 88 ? -4.259 9.177 24.222 1.00 94.75 88 THR A O 1
ATOM 685 N N . GLU A 1 89 ? -4.017 7.108 23.357 1.00 91.25 89 GLU A N 1
ATOM 686 C CA . GLU A 1 89 ? -2.848 6.688 24.138 1.00 91.25 89 GLU A CA 1
ATOM 687 C C . GLU A 1 89 ? -1.670 7.651 23.944 1.00 91.25 89 GLU A C 1
ATOM 689 O O . GLU A 1 89 ? -1.086 8.122 24.917 1.00 91.25 89 GLU A O 1
ATOM 694 N N . PHE A 1 90 ? -1.350 7.996 22.693 1.00 89.88 90 PHE A N 1
ATOM 695 C CA . PHE A 1 90 ? -0.191 8.835 22.374 1.00 89.88 90 PHE A CA 1
ATOM 696 C C . PHE A 1 90 ? -0.506 10.333 22.260 1.00 89.88 90 PHE A C 1
ATOM 698 O O . PHE A 1 90 ? 0.407 11.141 22.079 1.00 89.88 90 PHE A O 1
ATOM 705 N N . GLY A 1 91 ? -1.782 10.723 22.331 1.00 93.00 91 GLY A N 1
ATOM 706 C CA . GLY A 1 91 ? -2.223 12.117 22.216 1.00 93.00 91 GLY A CA 1
ATOM 707 C C . GLY A 1 91 ? -1.906 12.769 20.864 1.00 93.00 91 GLY A C 1
ATOM 708 O O . GLY A 1 91 ? -1.774 13.991 20.779 1.00 93.00 91 GLY A O 1
ATOM 709 N N . VAL A 1 92 ? -1.738 11.971 19.808 1.00 94.38 92 VAL A N 1
ATOM 710 C CA . VAL A 1 92 ? -1.386 12.431 18.458 1.00 94.38 92 VAL A CA 1
ATOM 711 C C . VAL A 1 92 ? -2.139 11.639 17.397 1.00 94.38 92 VAL A C 1
ATOM 713 O O . VAL A 1 92 ? -2.521 10.495 17.602 1.00 94.38 92 VAL A O 1
ATOM 716 N N . GLU A 1 93 ? -2.310 12.222 16.213 1.00 93.44 93 GLU A N 1
ATOM 717 C CA . GLU A 1 93 ? -3.106 11.605 15.143 1.00 93.44 93 GLU A CA 1
ATOM 718 C C . GLU A 1 93 ? -2.366 10.493 14.378 1.00 93.44 93 GLU A C 1
ATOM 720 O O . GLU A 1 93 ? -2.994 9.695 13.676 1.00 93.44 93 GLU A O 1
ATOM 725 N N . SER A 1 94 ? -1.030 10.440 14.478 1.00 93.81 94 SER A N 1
ATOM 726 C CA . SER A 1 94 ? -0.209 9.485 13.727 1.00 93.81 94 SER A CA 1
ATOM 727 C C . SER A 1 94 ? 1.139 9.146 14.388 1.00 93.81 94 SER A C 1
ATOM 729 O O . SER A 1 94 ? 1.702 9.979 15.104 1.00 93.81 94 SER A O 1
ATOM 731 N N . PRO A 1 95 ? 1.727 7.974 14.064 1.00 93.38 95 PRO A N 1
ATOM 732 C CA . PRO A 1 95 ? 3.104 7.623 14.411 1.00 93.38 95 PRO A CA 1
ATOM 733 C C . PRO A 1 95 ? 4.147 8.639 13.928 1.00 93.38 95 PRO A C 1
ATOM 735 O O . PRO A 1 95 ? 5.178 8.824 14.568 1.00 93.38 95 PRO A O 1
ATOM 738 N N . GLU A 1 96 ? 3.923 9.283 12.778 1.00 93.38 96 GLU A N 1
ATOM 739 C CA . GLU A 1 96 ? 4.836 10.302 12.250 1.00 93.38 96 GLU A CA 1
ATOM 740 C C . GLU A 1 96 ? 4.785 11.578 13.097 1.00 93.38 96 GLU A C 1
ATOM 742 O O . GLU A 1 96 ? 5.832 12.130 13.431 1.00 93.38 96 GLU A O 1
ATOM 747 N N . ALA A 1 97 ? 3.586 12.010 13.502 1.00 93.19 97 ALA A N 1
ATOM 748 C CA . ALA A 1 97 ? 3.418 13.130 14.427 1.00 93.19 97 ALA A CA 1
ATOM 749 C C . ALA A 1 97 ? 4.059 12.834 15.793 1.00 93.19 97 ALA A C 1
ATOM 751 O O . ALA A 1 97 ? 4.700 13.712 16.371 1.00 93.19 97 ALA A O 1
ATOM 752 N N . LEU A 1 98 ? 3.961 11.587 16.268 1.00 91.56 98 LEU A N 1
ATOM 753 C CA . LEU A 1 98 ? 4.637 11.143 17.487 1.00 91.56 98 LEU A CA 1
ATOM 754 C C . LEU A 1 98 ? 6.158 11.316 17.389 1.00 91.56 98 LEU A C 1
ATOM 756 O O . LEU A 1 98 ? 6.769 11.927 18.262 1.00 91.56 98 LEU A O 1
ATOM 760 N N . ALA A 1 99 ? 6.757 10.841 16.293 1.00 89.31 99 ALA A N 1
ATOM 761 C CA . ALA A 1 99 ? 8.195 10.955 16.056 1.00 89.31 99 ALA A CA 1
ATOM 762 C C . ALA A 1 99 ? 8.661 12.421 15.962 1.00 89.31 99 ALA A C 1
ATOM 764 O O . ALA A 1 99 ? 9.726 12.775 16.477 1.00 89.31 99 ALA A O 1
ATOM 765 N N . VAL A 1 100 ? 7.857 13.295 15.343 1.00 90.56 100 VAL A N 1
ATOM 766 C CA . VAL A 1 100 ? 8.118 14.744 15.305 1.00 90.56 100 VAL A CA 1
ATOM 767 C C . VAL A 1 100 ? 8.074 15.342 16.712 1.00 90.56 100 VAL A C 1
ATOM 769 O O . VAL A 1 100 ? 9.000 16.057 17.092 1.00 90.56 100 VAL A O 1
ATOM 772 N N . ASN A 1 101 ? 7.058 15.015 17.515 1.00 89.62 101 ASN A N 1
ATOM 773 C CA . ASN A 1 101 ? 6.950 15.491 18.896 1.00 89.62 101 ASN A CA 1
ATOM 774 C C . ASN A 1 101 ? 8.134 15.039 19.761 1.00 89.62 101 ASN A C 1
ATOM 776 O O . ASN A 1 101 ? 8.709 15.862 20.472 1.00 89.62 101 ASN A O 1
ATOM 780 N N . GLN A 1 102 ? 8.551 13.775 19.652 1.00 87.12 102 GLN A N 1
ATOM 781 C CA . GLN A 1 102 ? 9.729 13.255 20.355 1.00 87.12 102 GLN A CA 1
ATOM 782 C C . GLN A 1 102 ? 11.011 13.994 19.952 1.00 87.12 102 GLN A C 1
ATOM 784 O O . GLN A 1 102 ? 11.803 14.378 20.813 1.00 87.12 102 GLN A O 1
ATOM 789 N N . THR A 1 103 ? 11.193 14.244 18.651 1.00 87.62 103 THR A N 1
ATOM 790 C CA . THR A 1 103 ? 12.348 14.993 18.132 1.00 87.62 103 THR A CA 1
ATOM 791 C C . THR A 1 103 ? 12.363 16.424 18.674 1.00 87.62 103 THR A C 1
ATOM 793 O O . THR A 1 103 ? 13.393 16.896 19.148 1.00 87.62 103 THR A O 1
ATOM 796 N N . ASN A 1 104 ? 11.214 17.104 18.667 1.00 88.81 104 ASN A N 1
ATOM 797 C CA . ASN A 1 104 ? 11.088 18.465 19.187 1.00 88.81 104 ASN A CA 1
ATOM 798 C C . ASN A 1 104 ? 11.386 18.537 20.691 1.00 88.81 104 ASN A C 1
ATOM 800 O O . ASN A 1 104 ? 12.080 19.450 21.130 1.00 88.81 104 ASN A O 1
ATOM 804 N N . GLN A 1 105 ? 10.907 17.570 21.478 1.00 84.88 105 GLN A N 1
ATOM 805 C CA . GLN A 1 105 ? 11.193 17.502 22.915 1.00 84.88 105 GLN A CA 1
ATOM 806 C C . GLN A 1 105 ? 12.678 17.255 23.201 1.00 84.88 105 GLN A C 1
ATOM 808 O O . GLN A 1 105 ? 13.240 17.911 24.075 1.00 84.88 105 GLN A O 1
ATOM 813 N N . ALA A 1 106 ? 13.324 16.357 22.447 1.00 84.31 106 ALA A N 1
ATOM 814 C CA . ALA A 1 106 ? 14.754 16.083 22.589 1.00 84.31 106 ALA A CA 1
ATOM 815 C C . ALA A 1 106 ? 15.610 17.335 22.324 1.00 84.31 106 ALA A C 1
ATOM 817 O O . ALA A 1 106 ? 16.604 17.567 23.008 1.00 84.31 106 ALA A O 1
ATOM 818 N N . LEU A 1 107 ? 15.204 18.164 21.357 1.00 86.44 107 LEU A N 1
ATOM 819 C CA . LEU A 1 107 ? 15.879 19.421 21.024 1.00 86.44 107 LEU A CA 1
ATOM 820 C C . LEU A 1 107 ? 15.613 20.548 22.034 1.00 86.44 107 LEU A C 1
ATOM 822 O O . LEU A 1 107 ? 16.393 21.493 22.104 1.00 86.44 107 LEU A O 1
ATOM 826 N N . ALA A 1 108 ? 14.527 20.475 22.806 1.00 83.69 108 ALA A N 1
ATOM 827 C CA . ALA A 1 108 ? 14.096 21.545 23.704 1.00 83.69 108 ALA A CA 1
ATOM 828 C C . ALA A 1 108 ? 14.799 21.552 25.080 1.00 83.69 108 ALA A C 1
ATOM 830 O O . ALA A 1 108 ? 14.375 22.313 25.949 1.00 83.69 108 ALA A O 1
ATOM 831 N N . GLU A 1 109 ? 15.814 20.700 25.310 1.00 66.31 109 GLU A N 1
ATOM 832 C CA . GLU A 1 109 ? 16.603 20.577 26.561 1.00 66.31 109 GLU A CA 1
ATOM 833 C C . GLU A 1 109 ? 15.758 20.633 27.852 1.00 66.31 109 GLU A C 1
ATOM 835 O O . GLU A 1 109 ? 16.200 21.099 28.900 1.00 66.31 109 GLU A O 1
ATOM 840 N N . SER A 1 110 ? 14.504 20.174 27.801 1.00 61.81 110 SER A N 1
ATOM 841 C CA . SER A 1 110 ? 13.501 20.545 28.807 1.00 61.81 110 SER A CA 1
ATOM 842 C C . SER A 1 110 ? 13.682 19.854 30.165 1.00 61.81 110 SER A C 1
ATOM 844 O O . SER A 1 110 ? 12.872 20.060 31.062 1.00 61.81 110 SER A O 1
ATOM 846 N N . GLY A 1 111 ? 14.723 19.035 30.352 1.00 57.81 111 GLY A N 1
ATOM 847 C CA . GLY A 1 111 ? 15.044 18.367 31.622 1.00 57.81 111 GLY A CA 1
ATOM 848 C C . GLY A 1 111 ? 13.986 17.372 32.124 1.00 57.81 111 GLY A C 1
ATOM 849 O O . GLY A 1 111 ? 14.184 16.748 33.165 1.00 57.81 111 GLY A O 1
ATOM 850 N N . VAL A 1 112 ? 12.873 17.211 31.402 1.00 61.62 112 VAL A N 1
ATOM 851 C CA . VAL A 1 112 ? 11.823 16.233 31.690 1.00 61.62 112 VAL A CA 1
ATOM 852 C C . VAL A 1 112 ? 12.296 14.867 31.183 1.00 61.62 112 VAL A C 1
ATOM 854 O O . VAL A 1 112 ? 12.718 14.780 30.027 1.00 61.62 112 VAL A O 1
ATOM 857 N N . PRO A 1 113 ? 12.247 13.805 32.010 1.00 58.69 113 PRO A N 1
ATOM 858 C CA . PRO A 1 113 ? 12.523 12.449 31.553 1.00 58.69 113 PRO A CA 1
ATOM 859 C C . PRO A 1 113 ? 11.626 12.111 30.362 1.00 58.69 113 PRO A C 1
ATOM 861 O O . PRO A 1 113 ? 10.405 12.232 30.457 1.00 58.69 113 PRO A O 1
ATOM 864 N N . GLN A 1 114 ? 12.230 11.721 29.241 1.00 63.81 114 GLN A N 1
ATOM 865 C CA . GLN A 1 114 ? 11.467 11.261 28.089 1.00 63.81 114 GLN A CA 1
ATOM 866 C C . GLN A 1 114 ? 10.860 9.904 28.427 1.00 63.81 114 GLN A C 1
ATOM 868 O O . GLN A 1 114 ? 11.580 8.977 28.799 1.00 63.81 114 GLN A O 1
ATOM 873 N N . GLU A 1 115 ? 9.543 9.789 28.299 1.00 68.38 115 GLU A N 1
ATOM 874 C CA . GLU A 1 115 ? 8.902 8.483 28.293 1.00 68.38 115 GLU A CA 1
ATOM 875 C C . GLU A 1 115 ? 9.319 7.780 26.997 1.00 68.38 115 GLU A C 1
ATOM 877 O O . GLU A 1 115 ? 9.008 8.229 25.889 1.00 68.38 115 GLU A O 1
ATOM 882 N N . GLU A 1 116 ? 10.135 6.736 27.134 1.00 73.31 116 GLU A N 1
ATOM 883 C CA . GLU A 1 116 ? 10.603 5.954 25.998 1.00 73.31 116 GLU A CA 1
ATOM 884 C C . GLU A 1 116 ? 9.427 5.132 25.474 1.00 73.31 116 GLU A C 1
ATOM 886 O O . GLU A 1 116 ? 8.997 4.155 26.083 1.00 73.31 116 GLU A O 1
ATOM 891 N N . ILE A 1 117 ? 8.867 5.575 24.352 1.00 82.38 117 ILE A N 1
ATOM 892 C CA . ILE A 1 117 ? 7.764 4.875 23.702 1.00 82.38 117 ILE A CA 1
ATOM 893 C C . ILE A 1 117 ? 8.308 3.601 23.074 1.00 82.38 117 ILE A C 1
ATOM 895 O O . ILE A 1 117 ? 9.262 3.650 22.294 1.00 82.38 117 ILE A O 1
ATOM 899 N N . ASP A 1 118 ? 7.658 2.480 23.374 1.00 87.00 118 ASP A N 1
ATOM 900 C CA . ASP A 1 118 ? 8.026 1.184 22.823 1.00 87.00 118 ASP A CA 1
ATOM 901 C C . ASP A 1 118 ? 8.001 1.227 21.277 1.00 87.00 118 ASP A C 1
ATOM 903 O O . ASP A 1 118 ? 6.947 1.472 20.669 1.00 87.00 118 ASP A O 1
ATOM 907 N N . PRO A 1 119 ? 9.143 0.992 20.600 1.00 88.31 119 PRO A N 1
ATOM 908 C CA . PRO A 1 119 ? 9.197 0.974 19.144 1.00 88.31 119 PRO A CA 1
ATOM 909 C C . PRO A 1 119 ? 8.286 -0.093 18.527 1.00 88.31 119 PRO A C 1
ATOM 911 O O . PRO A 1 119 ? 7.908 0.054 17.361 1.00 88.31 119 PRO A O 1
ATOM 914 N N . GLU A 1 120 ? 7.924 -1.145 19.265 1.00 90.31 120 GLU A N 1
ATOM 915 C CA . GLU A 1 120 ? 6.985 -2.154 18.787 1.00 90.31 120 GLU A CA 1
ATOM 916 C C . GLU A 1 120 ? 5.559 -1.600 18.707 1.00 90.31 120 GLU A C 1
ATOM 918 O O . GLU A 1 120 ? 4.925 -1.736 17.662 1.00 90.31 120 GLU A O 1
ATOM 923 N N . ARG A 1 121 ? 5.107 -0.814 19.694 1.00 91.06 121 ARG A N 1
ATOM 924 C CA . ARG A 1 121 ? 3.807 -0.114 19.634 1.00 91.06 121 ARG A CA 1
ATOM 925 C C . ARG A 1 121 ? 3.704 0.810 18.420 1.00 91.06 121 ARG A C 1
ATOM 927 O O . ARG A 1 121 ? 2.687 0.847 17.728 1.00 91.06 121 ARG A O 1
ATOM 934 N N . ILE A 1 122 ? 4.789 1.512 18.085 1.00 91.88 122 ILE A N 1
ATOM 935 C CA . ILE A 1 122 ? 4.851 2.363 16.884 1.00 91.88 122 ILE A CA 1
ATOM 936 C C . ILE A 1 122 ? 4.718 1.522 15.601 1.00 91.88 122 ILE A C 1
ATOM 938 O O . ILE A 1 122 ? 4.074 1.947 14.634 1.00 91.88 122 ILE A O 1
ATOM 942 N N . ARG A 1 123 ? 5.333 0.333 15.553 1.00 92.50 123 ARG A N 1
ATOM 943 C CA . ARG A 1 123 ? 5.245 -0.583 14.402 1.00 92.50 123 ARG A CA 1
ATOM 944 C C . ARG A 1 123 ? 3.864 -1.202 14.267 1.00 92.50 123 ARG A C 1
ATOM 946 O O . ARG A 1 123 ? 3.361 -1.267 13.142 1.00 92.50 123 ARG A O 1
ATOM 953 N N . GLU A 1 124 ? 3.256 -1.612 15.373 1.00 93.88 124 GLU A N 1
ATOM 954 C CA . GLU A 1 124 ? 1.877 -2.096 15.428 1.00 93.88 124 GLU A CA 1
ATOM 955 C C . GLU A 1 124 ? 0.935 -1.032 14.875 1.00 93.88 124 GLU A C 1
ATOM 957 O O . GLU A 1 124 ? 0.194 -1.301 13.930 1.00 93.88 124 GLU A O 1
ATOM 962 N N . TRP A 1 125 ? 1.055 0.213 15.342 1.00 96.25 125 TRP A N 1
ATOM 963 C CA . TRP A 1 125 ? 0.212 1.307 14.872 1.00 96.25 125 TRP A CA 1
ATOM 964 C C . TRP A 1 125 ? 0.386 1.583 13.367 1.00 96.25 125 TRP A C 1
ATOM 966 O O . TRP A 1 125 ? -0.594 1.728 12.630 1.00 96.25 125 TRP A O 1
ATOM 976 N N . LYS A 1 126 ? 1.625 1.591 12.855 1.00 95.44 126 LYS A N 1
ATOM 977 C CA . LYS A 1 126 ? 1.884 1.714 11.405 1.00 95.44 126 LYS A CA 1
ATOM 978 C C . LYS A 1 126 ? 1.288 0.552 10.610 1.00 95.44 126 LYS A C 1
ATOM 980 O O . LYS A 1 126 ? 0.739 0.769 9.528 1.00 95.44 126 LYS A O 1
ATOM 985 N N . THR A 1 127 ? 1.391 -0.663 11.136 1.00 95.62 127 THR A N 1
ATOM 986 C CA . THR A 1 127 ? 0.844 -1.870 10.508 1.00 95.62 127 THR A CA 1
ATOM 987 C C . THR A 1 127 ? -0.677 -1.823 10.479 1.00 95.62 127 THR A C 1
ATOM 989 O O . THR A 1 127 ? -1.261 -2.056 9.425 1.00 95.62 127 THR A O 1
ATOM 992 N N . LEU A 1 128 ? -1.311 -1.422 11.578 1.00 97.31 128 LEU A N 1
ATOM 993 C CA . LEU A 1 128 ? -2.754 -1.256 11.688 1.00 97.31 128 LEU A CA 1
ATOM 994 C C . LEU A 1 128 ? -3.286 -0.235 10.673 1.00 97.31 128 LEU A C 1
ATOM 996 O O . LEU A 1 128 ? -4.214 -0.535 9.924 1.00 97.31 128 LEU A O 1
ATOM 1000 N N . ARG A 1 129 ? -2.639 0.935 10.554 1.00 97.12 129 ARG A N 1
ATOM 1001 C CA . ARG A 1 129 ? -2.993 1.946 9.536 1.00 97.12 129 ARG A CA 1
ATOM 1002 C C . ARG A 1 129 ? -2.878 1.397 8.116 1.00 97.12 129 ARG A C 1
ATOM 1004 O O . ARG A 1 129 ? -3.750 1.649 7.287 1.00 97.12 129 ARG A O 1
ATOM 1011 N N . ARG A 1 130 ? -1.809 0.647 7.830 1.00 95.94 130 ARG A N 1
ATOM 1012 C CA . ARG A 1 130 ? -1.591 0.023 6.519 1.00 95.94 130 ARG A CA 1
ATOM 1013 C C . ARG A 1 130 ? -2.662 -1.025 6.211 1.00 95.94 130 ARG A C 1
ATOM 1015 O O . ARG A 1 130 ? -3.213 -1.018 5.116 1.00 95.94 130 ARG A O 1
ATOM 1022 N N . ASN A 1 131 ? -2.959 -1.904 7.162 1.00 97.06 131 ASN A N 1
ATOM 1023 C CA . ASN A 1 131 ? -3.945 -2.968 6.993 1.00 97.06 131 ASN A CA 1
ATOM 1024 C C . ASN A 1 131 ? -5.349 -2.387 6.792 1.00 97.06 131 ASN A C 1
ATOM 1026 O O . ASN A 1 131 ? -6.064 -2.826 5.896 1.00 97.06 131 ASN A O 1
ATOM 1030 N N . LEU A 1 132 ? -5.704 -1.336 7.538 1.00 98.00 132 LEU A N 1
ATOM 1031 C CA . LEU A 1 132 ? -6.959 -0.618 7.337 1.00 98.00 132 LEU A CA 1
ATOM 1032 C C . LEU A 1 132 ? -7.061 -0.035 5.920 1.00 98.00 132 LEU A C 1
ATOM 1034 O O . LEU A 1 132 ? -8.125 -0.106 5.306 1.00 98.00 132 LEU A O 1
ATOM 1038 N N . ALA A 1 133 ? -5.980 0.532 5.377 1.00 97.25 133 ALA A N 1
ATOM 1039 C CA . ALA A 1 133 ? -5.983 1.054 4.011 1.00 97.25 133 ALA A CA 1
ATOM 1040 C C . ALA A 1 133 ? -6.260 -0.050 2.974 1.00 97.25 133 ALA A C 1
ATOM 1042 O O . ALA A 1 133 ? -7.126 0.131 2.118 1.00 97.25 133 ALA A O 1
ATOM 1043 N N . PHE A 1 134 ? -5.598 -1.208 3.086 1.00 97.81 134 PHE A N 1
ATOM 1044 C CA . PHE A 1 134 ? -5.839 -2.342 2.186 1.00 97.81 134 PHE A CA 1
ATOM 1045 C C . PHE A 1 134 ? -7.238 -2.944 2.347 1.00 97.81 134 PHE A C 1
ATOM 1047 O O . PHE A 1 134 ? -7.880 -3.238 1.345 1.00 97.81 134 PHE A O 1
ATOM 1054 N N . ALA A 1 135 ? -7.755 -3.060 3.572 1.00 98.06 135 ALA A N 1
ATOM 1055 C CA . ALA A 1 135 ? -9.111 -3.555 3.798 1.00 98.06 135 ALA A CA 1
ATOM 1056 C C . ALA A 1 135 ? -10.175 -2.628 3.184 1.00 98.06 135 ALA A C 1
ATOM 1058 O O . ALA A 1 135 ? -11.120 -3.107 2.563 1.00 98.06 135 ALA A O 1
ATOM 1059 N N . ASN A 1 136 ? -10.012 -1.302 3.291 1.00 98.19 136 ASN A N 1
ATOM 1060 C CA . ASN A 1 136 ? -10.917 -0.355 2.626 1.00 98.19 136 ASN A CA 1
ATOM 1061 C C . ASN A 1 136 ? -10.818 -0.436 1.096 1.00 98.19 136 ASN A C 1
ATOM 1063 O O . ASN A 1 136 ? -11.841 -0.324 0.421 1.00 98.19 136 ASN A O 1
ATOM 1067 N N . ALA A 1 137 ? -9.616 -0.629 0.545 1.00 98.06 137 ALA A N 1
ATOM 1068 C CA . ALA A 1 137 ? -9.443 -0.843 -0.889 1.00 98.06 137 ALA A CA 1
ATOM 1069 C C . ALA A 1 137 ? -10.152 -2.127 -1.350 1.00 98.06 137 ALA A C 1
ATOM 1071 O O . ALA A 1 137 ? -10.944 -2.068 -2.285 1.00 98.06 137 ALA A O 1
ATOM 1072 N N . ALA A 1 138 ? -9.950 -3.241 -0.639 1.00 98.38 138 ALA A N 1
ATOM 1073 C CA . ALA A 1 138 ? -10.635 -4.508 -0.890 1.00 98.38 138 ALA A CA 1
ATOM 1074 C C . ALA A 1 138 ? -12.160 -4.354 -0.848 1.00 98.38 138 ALA A C 1
ATOM 1076 O O . ALA A 1 138 ? -12.839 -4.731 -1.795 1.00 98.38 138 ALA A O 1
ATOM 1077 N N . LEU A 1 139 ? -12.699 -3.711 0.193 1.00 98.19 139 LEU A N 1
ATOM 1078 C CA . LEU A 1 139 ? -14.135 -3.441 0.300 1.00 98.19 139 LEU A CA 1
ATOM 1079 C C . LEU A 1 139 ? -14.653 -2.600 -0.877 1.00 98.19 139 LEU A C 1
ATOM 1081 O O . LEU A 1 139 ? -15.722 -2.879 -1.417 1.00 98.19 139 LEU A O 1
ATOM 1085 N N . SER A 1 140 ? -13.897 -1.578 -1.285 1.00 97.44 140 SER A N 1
ATOM 1086 C CA . SER A 1 140 ? -14.285 -0.699 -2.394 1.00 97.44 140 SER A CA 1
ATOM 1087 C C . SER A 1 140 ? -14.303 -1.449 -3.727 1.00 97.44 140 SER A C 1
ATOM 1089 O O . SER A 1 140 ? -15.241 -1.283 -4.503 1.00 97.44 140 SER A O 1
ATOM 1091 N N . ILE A 1 141 ? -13.300 -2.297 -3.970 1.00 96.19 141 ILE A N 1
ATOM 1092 C CA . ILE A 1 141 ? -13.199 -3.134 -5.171 1.00 96.19 141 ILE A CA 1
ATOM 1093 C C . ILE A 1 141 ? -14.314 -4.179 -5.187 1.00 96.19 141 ILE A C 1
ATOM 1095 O O . ILE A 1 141 ? -15.066 -4.221 -6.152 1.00 96.19 141 ILE A O 1
ATOM 1099 N N . GLY A 1 142 ? -14.507 -4.934 -4.102 1.00 95.69 142 GLY A N 1
ATOM 1100 C CA . GLY A 1 142 ? -15.561 -5.951 -4.030 1.00 95.69 142 GLY A CA 1
ATOM 1101 C C . GLY A 1 142 ? -16.967 -5.365 -4.203 1.00 95.69 142 GLY A C 1
ATOM 1102 O O . GLY A 1 142 ? -17.808 -5.947 -4.883 1.00 95.69 142 GLY A O 1
ATOM 1103 N N . THR A 1 143 ? -17.215 -4.164 -3.668 1.00 95.38 143 THR A N 1
ATOM 1104 C CA . THR A 1 143 ? -18.482 -3.443 -3.894 1.00 95.38 143 THR A CA 1
ATOM 1105 C C . THR A 1 143 ? -18.648 -3.039 -5.364 1.00 95.38 143 THR A C 1
ATOM 1107 O O . THR A 1 143 ? -19.742 -3.144 -5.917 1.00 95.38 143 THR A O 1
ATOM 1110 N N . ALA A 1 144 ? -17.576 -2.574 -6.011 1.00 94.94 144 ALA A N 1
ATOM 1111 C CA . ALA A 1 144 ? -17.603 -2.199 -7.422 1.00 94.94 144 ALA A CA 1
ATOM 1112 C C . ALA A 1 144 ? -17.802 -3.415 -8.346 1.00 94.94 144 ALA A C 1
ATOM 1114 O O . ALA A 1 144 ? -18.567 -3.328 -9.303 1.00 94.94 144 ALA A O 1
ATOM 1115 N N . GLU A 1 145 ? -17.164 -4.549 -8.050 1.00 92.62 145 GLU A N 1
ATOM 1116 C CA . GLU A 1 145 ? -17.344 -5.804 -8.790 1.00 92.62 145 GLU A CA 1
ATOM 1117 C C . GLU A 1 145 ? -18.787 -6.306 -8.701 1.00 92.62 145 GLU A C 1
ATOM 1119 O O . GLU A 1 145 ? -19.386 -6.631 -9.726 1.00 92.62 145 GLU A O 1
ATOM 1124 N N . GLN A 1 146 ? -19.384 -6.272 -7.504 1.00 91.44 146 GLN A N 1
ATOM 1125 C CA . GLN A 1 146 ? -20.787 -6.638 -7.314 1.00 91.44 146 GLN A CA 1
ATOM 1126 C C . GLN A 1 146 ? -21.726 -5.771 -8.165 1.00 91.44 146 GLN A C 1
ATOM 1128 O O . GLN A 1 146 ? -22.631 -6.297 -8.810 1.00 91.44 146 GLN A O 1
ATOM 1133 N N . PHE A 1 147 ? -21.484 -4.457 -8.219 1.00 92.44 147 PHE A N 1
ATOM 1134 C CA . PHE A 1 147 ? -22.268 -3.543 -9.050 1.00 92.44 147 PHE A CA 1
ATOM 1135 C C . PHE A 1 147 ? -22.188 -3.905 -10.543 1.00 92.44 147 PHE A C 1
ATOM 1137 O O . PHE A 1 147 ? -23.207 -3.953 -11.229 1.00 92.44 147 PHE A O 1
ATOM 1144 N N . VAL A 1 148 ? -20.987 -4.212 -11.044 1.00 92.44 148 VAL A N 1
ATOM 1145 C CA . VAL A 1 148 ? -20.777 -4.607 -12.448 1.00 92.44 148 VAL A CA 1
ATOM 1146 C C . VAL A 1 148 ? -21.465 -5.937 -12.776 1.00 92.44 148 VAL A C 1
ATOM 1148 O O . VAL A 1 148 ? -22.010 -6.098 -13.870 1.00 92.44 148 VAL A O 1
ATOM 1151 N N . ASP A 1 149 ? -21.445 -6.898 -11.857 1.00 88.88 149 ASP A N 1
ATOM 1152 C CA . ASP A 1 149 ? -22.068 -8.204 -12.074 1.00 88.88 149 ASP A CA 1
ATOM 1153 C C . ASP A 1 149 ? -23.599 -8.160 -11.986 1.00 88.88 149 ASP A C 1
ATOM 1155 O O . ASP A 1 149 ? -24.277 -8.855 -12.751 1.00 88.88 149 ASP A O 1
ATOM 1159 N N . ASP A 1 150 ? -24.157 -7.319 -11.116 1.00 87.25 150 ASP A N 1
ATOM 1160 C CA . ASP A 1 150 ? -25.603 -7.108 -11.032 1.00 87.25 150 ASP A CA 1
ATOM 1161 C C . ASP A 1 150 ? -26.149 -6.421 -12.299 1.00 87.25 150 ASP A C 1
ATOM 1163 O O . ASP A 1 150 ? -27.189 -6.837 -12.824 1.00 87.25 150 ASP A O 1
ATOM 1167 N N . ASP A 1 151 ? -25.409 -5.464 -12.875 1.00 80.25 151 ASP A N 1
ATOM 1168 C CA . ASP A 1 151 ? -25.739 -4.859 -14.174 1.00 80.25 151 ASP A CA 1
ATOM 1169 C C . ASP A 1 151 ? -25.786 -5.909 -15.300 1.00 80.25 151 ASP A C 1
ATOM 1171 O O . ASP A 1 151 ? -26.711 -5.914 -16.118 1.00 80.25 151 ASP A O 1
ATOM 1175 N N . ARG A 1 152 ? -24.835 -6.854 -15.327 1.00 76.00 152 ARG A N 1
ATOM 1176 C CA . ARG A 1 152 ? -24.801 -7.932 -16.335 1.00 76.00 152 ARG A CA 1
ATOM 1177 C C . ARG A 1 152 ? -26.010 -8.860 -16.235 1.00 76.00 152 ARG A C 1
ATOM 1179 O O . ARG A 1 152 ? -26.622 -9.172 -17.258 1.00 76.00 152 ARG A O 1
ATOM 1186 N N . ARG A 1 153 ? -26.390 -9.273 -15.020 1.00 73.81 153 ARG A N 1
ATOM 1187 C CA . ARG A 1 153 ? -27.564 -10.141 -14.805 1.00 73.81 153 ARG A CA 1
ATOM 1188 C C . ARG A 1 153 ? -28.865 -9.471 -15.249 1.00 73.81 153 ARG A C 1
ATOM 1190 O O . ARG A 1 153 ? -29.693 -10.118 -15.881 1.00 73.81 153 ARG A O 1
ATOM 1197 N N . SER A 1 154 ? -29.010 -8.172 -14.986 1.00 73.00 154 SER A N 1
ATOM 1198 C CA . SER A 1 154 ? -30.180 -7.380 -15.397 1.00 73.00 154 SER A CA 1
ATOM 1199 C C . SER A 1 154 ? -30.325 -7.264 -16.925 1.00 73.00 154 SER A C 1
ATOM 1201 O O . SER A 1 154 ? -31.440 -7.225 -17.457 1.00 73.00 154 SER A O 1
ATOM 1203 N N . THR A 1 155 ? -29.207 -7.238 -17.663 1.00 70.44 155 THR A N 1
ATOM 1204 C CA . THR A 1 155 ? -29.233 -7.185 -19.136 1.00 70.44 155 THR A CA 1
ATOM 1205 C C . THR A 1 155 ? -29.610 -8.510 -19.801 1.00 70.44 155 THR A C 1
ATOM 1207 O O . THR A 1 155 ? -30.311 -8.480 -20.811 1.00 70.44 155 THR A O 1
ATOM 1210 N N . ASP A 1 156 ? -29.219 -9.656 -19.232 1.00 67.81 156 ASP A N 1
ATOM 1211 C CA . ASP A 1 156 ? -29.556 -10.982 -19.779 1.00 67.81 156 ASP A CA 1
ATOM 1212 C C . ASP A 1 156 ? -31.039 -11.344 -19.574 1.00 67.81 156 ASP A C 1
ATOM 1214 O O . ASP A 1 156 ? -31.645 -11.991 -20.427 1.00 67.81 156 ASP A O 1
ATOM 1218 N N . GLU A 1 157 ? -31.664 -10.886 -18.484 1.00 65.00 157 GLU A N 1
ATOM 1219 C CA . GLU A 1 157 ? -33.079 -11.169 -18.187 1.00 65.00 157 GLU A CA 1
ATOM 1220 C C . GLU A 1 157 ? -34.060 -10.375 -19.083 1.00 65.00 157 GLU A C 1
ATOM 1222 O O . GLU A 1 157 ? -35.233 -10.727 -19.203 1.00 65.00 157 GLU A O 1
ATOM 1227 N N . ASN A 1 158 ? -33.580 -9.333 -19.774 1.00 62.19 158 ASN A N 1
ATOM 1228 C CA . ASN A 1 158 ? -34.382 -8.458 -20.639 1.00 62.19 158 ASN A CA 1
ATOM 1229 C C . ASN A 1 158 ? -34.335 -8.808 -22.141 1.00 62.19 158 ASN A C 1
ATOM 1231 O O . ASN A 1 158 ? -34.874 -8.050 -22.952 1.00 62.19 158 ASN A O 1
ATOM 1235 N N . VAL A 1 159 ? -33.729 -9.931 -22.545 1.00 55.19 159 VAL A N 1
ATOM 1236 C CA . VAL A 1 159 ? -33.722 -10.373 -23.953 1.00 55.19 159 VAL A CA 1
ATOM 1237 C C . VAL A 1 159 ? -34.884 -11.351 -24.211 1.00 55.19 159 VAL A C 1
ATOM 1239 O O . VAL A 1 159 ? -34.828 -12.491 -23.749 1.00 55.19 159 VAL A O 1
ATOM 1242 N N . PRO A 1 160 ? -35.950 -10.960 -24.944 1.00 59.06 160 PRO A N 1
ATOM 1243 C CA . PRO A 1 160 ? -37.027 -11.880 -25.308 1.00 59.06 160 PRO A CA 1
ATOM 1244 C C . PRO A 1 160 ? -36.578 -12.859 -26.408 1.00 59.06 160 PRO A C 1
ATOM 1246 O O . PRO A 1 160 ? -35.819 -12.484 -27.304 1.00 59.06 160 PRO A O 1
ATOM 1249 N N . ALA A 1 161 ? -37.066 -14.103 -26.316 1.00 58.75 161 ALA A N 1
ATOM 1250 C CA . ALA A 1 161 ? -36.824 -15.205 -27.257 1.00 58.75 161 ALA A CA 1
ATOM 1251 C C . ALA A 1 161 ? -37.461 -15.002 -28.643 1.00 58.75 161 ALA A C 1
ATOM 1253 O O . ALA A 1 161 ? -38.542 -14.371 -28.719 1.00 58.75 161 ALA A O 1
#

Sequence (161 aa):
SHTYSPLSADTVADNARTAPKTARKHLSTLADEGFVETTPGEHGSTRYRRSPESLVMEQASDILEHVSTDELVARIQEMREQLTECQTEFGVESPEALAVNQTNQALAESGVPQEEIDPERIREWKTLRRNLAFANAALSIGTAEQFVDDDRRSTDENVPA

Secondary structure (DSSP, 8-state):
------EEHHHHHHHTTS-HHHHHHHHHHHHHTTSEEEEE-GGG-EEEEE-HHHHHHHHHHHHHHHS-HHHHHHHHHHHHHHHHHHHHHHTSS-HHHHHHHHHHHHHTT--PPP----HHHHHHHHHHHHHHHHHHHHHHHHHHHHHHHHHHHHHHTT---